Protein AF-A0A0S7ZCM7-F1 (afdb_monomer)
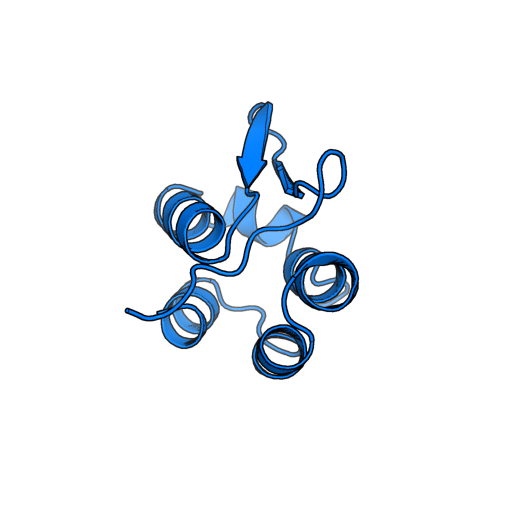
Sequence (80 aa):
MVKRKKVKPGEAFHFHNGMTAETKSQLLVQLKQMSEEEFSSYVNERKNDFYNWLKDCLDTELAIRIKDVTDKSRMIALLK

Secondary structure (DSSP, 8-state):
-----BPPTT-PEEPTTS-EESBHHHHHHHHHHS-HHHHHHHBSSS-BHHHHHIIIII-HHHHHHHTT---HHHHHHHT-

Radius of gyration: 11.71 Å; Cα contacts (8 Å, |Δi|>4): 83; chains: 1; bounding box: 37×26×26 Å

Foldseek 3Di:
DPPFWFFDVPLWDAAPVRDTHRGLVVVLVVLVVDDLVSLCVQADPVHHVVLVSCCPTTDVVLSVVCVRPRDSVVNSVSSD

pLDDT: mean 89.65, std 9.66, range [39.19, 95.31]

Mean predicted aligned error: 3.99 Å

Structure (mmCIF, N/CA/C/O backbone):
data_AF-A0A0S7ZCM7-F1
#
_entry.id   AF-A0A0S7ZCM7-F1
#
loop_
_atom_site.group_PDB
_atom_site.id
_atom_site.type_symbol
_atom_site.label_atom_id
_atom_site.label_alt_id
_atom_site.label_comp_id
_atom_site.label_asym_id
_atom_site.label_entity_id
_atom_site.label_seq_id
_atom_site.pdbx_PDB_ins_code
_atom_site.Cartn_x
_atom_site.Cartn_y
_atom_site.Cartn_z
_atom_site.occupancy
_atom_site.B_iso_or_equiv
_atom_site.auth_seq_id
_atom_site.auth_comp_id
_atom_site.auth_asym_id
_atom_site.auth_atom_id
_atom_site.pdbx_PDB_model_num
ATOM 1 N N . MET A 1 1 ? 21.525 -6.771 2.341 1.00 39.19 1 MET A N 1
ATOM 2 C CA . MET A 1 1 ? 20.771 -5.644 1.746 1.00 39.19 1 MET A CA 1
ATOM 3 C C . MET A 1 1 ? 19.515 -6.200 1.089 1.00 39.19 1 MET A C 1
ATOM 5 O O . MET A 1 1 ? 19.636 -6.891 0.086 1.00 39.19 1 MET A O 1
ATOM 9 N N . VAL A 1 2 ? 18.327 -5.991 1.664 1.00 46.56 2 VAL A N 1
ATOM 10 C CA . VAL A 1 2 ? 17.072 -6.431 1.026 1.00 46.56 2 VAL A CA 1
ATOM 11 C C . VAL A 1 2 ? 16.808 -5.483 -0.145 1.00 46.56 2 VAL A C 1
ATOM 13 O O . VAL A 1 2 ? 16.624 -4.284 0.069 1.00 46.56 2 VAL A O 1
ATOM 16 N N . LYS A 1 3 ? 16.873 -5.985 -1.385 1.00 52.84 3 LYS A N 1
ATOM 17 C CA . LYS A 1 3 ? 16.565 -5.186 -2.580 1.00 52.84 3 LYS A CA 1
ATOM 18 C C . LYS A 1 3 ? 15.134 -4.665 -2.445 1.00 52.84 3 LYS A C 1
ATOM 20 O O . LYS A 1 3 ? 14.198 -5.451 -2.336 1.00 52.84 3 LYS A O 1
ATOM 25 N N . ARG A 1 4 ? 14.964 -3.341 -2.419 1.00 64.69 4 ARG A N 1
ATOM 26 C CA . ARG A 1 4 ? 13.636 -2.720 -2.427 1.00 64.69 4 ARG A CA 1
ATOM 27 C C . ARG A 1 4 ? 12.991 -3.034 -3.773 1.00 64.69 4 ARG A C 1
ATOM 29 O O . ARG A 1 4 ? 13.481 -2.578 -4.802 1.00 64.69 4 ARG A O 1
ATOM 36 N N . LYS A 1 5 ? 11.927 -3.833 -3.759 1.00 78.31 5 LYS A N 1
ATOM 37 C CA . LYS A 1 5 ? 11.104 -4.071 -4.944 1.00 78.31 5 LYS A CA 1
ATOM 38 C C . LYS A 1 5 ? 10.419 -2.749 -5.299 1.00 78.31 5 LYS A C 1
ATOM 40 O O . LYS A 1 5 ? 9.801 -2.129 -4.429 1.00 78.31 5 LYS A O 1
ATOM 45 N N . LYS A 1 6 ? 10.596 -2.305 -6.540 1.00 86.88 6 LYS A N 1
ATOM 46 C CA . LYS A 1 6 ? 9.995 -1.100 -7.119 1.00 86.88 6 LYS A CA 1
ATOM 47 C C . LYS A 1 6 ? 9.314 -1.504 -8.427 1.00 86.88 6 LYS A C 1
ATOM 49 O O . LYS A 1 6 ? 9.844 -2.362 -9.133 1.00 86.88 6 LYS A O 1
ATOM 54 N N . VAL A 1 7 ? 8.163 -0.908 -8.712 1.00 88.44 7 VAL A N 1
ATOM 55 C CA . VAL A 1 7 ? 7.435 -1.077 -9.980 1.00 88.44 7 VAL A CA 1
ATOM 56 C C . VAL A 1 7 ? 8.212 -0.484 -11.162 1.00 88.44 7 VAL A C 1
ATOM 58 O O . VAL A 1 7 ? 9.141 0.313 -10.972 1.00 88.44 7 VAL A O 1
ATOM 61 N N . LYS A 1 8 ? 7.849 -0.850 -12.396 1.00 86.56 8 LYS A N 1
ATOM 62 C CA . LYS A 1 8 ? 8.459 -0.244 -13.587 1.00 86.56 8 LYS A CA 1
ATOM 63 C C . LYS A 1 8 ? 7.968 1.199 -13.778 1.00 86.56 8 LYS A C 1
ATOM 65 O O . LYS A 1 8 ? 6.916 1.574 -13.256 1.00 86.56 8 LYS A O 1
ATOM 70 N N . PRO A 1 9 ? 8.705 2.032 -14.535 1.00 83.31 9 PRO A N 1
ATOM 71 C CA . PRO A 1 9 ? 8.217 3.352 -14.922 1.00 83.31 9 PRO A CA 1
ATOM 72 C C . PRO A 1 9 ? 6.842 3.248 -15.603 1.00 83.31 9 PRO A C 1
ATOM 74 O O . PRO A 1 9 ? 6.694 2.497 -16.562 1.00 83.31 9 PRO A O 1
ATOM 77 N N . GLY A 1 10 ? 5.849 3.984 -15.094 1.00 86.88 10 GLY A N 1
ATOM 78 C CA . GLY A 1 10 ? 4.466 3.963 -15.595 1.00 86.88 10 GLY A CA 1
ATOM 79 C C . GLY A 1 10 ? 3.511 3.001 -14.874 1.00 86.88 10 GLY A C 1
ATOM 80 O O . GLY A 1 10 ? 2.311 3.083 -15.094 1.00 86.88 10 GLY A O 1
ATOM 81 N N . GLU A 1 11 ? 4.009 2.148 -13.975 1.00 91.75 11 GLU A N 1
ATOM 82 C CA . GLU A 1 11 ? 3.200 1.207 -13.174 1.00 91.75 11 GLU A CA 1
ATOM 83 C C . GLU A 1 11 ? 3.001 1.690 -11.720 1.00 91.75 11 GLU A C 1
ATOM 85 O O . GLU A 1 11 ? 2.700 0.914 -10.809 1.00 91.75 11 GLU A O 1
ATOM 90 N N . ALA A 1 12 ? 3.231 2.980 -11.464 1.00 93.50 12 ALA A N 1
ATOM 91 C CA . ALA A 1 12 ? 3.029 3.567 -10.146 1.00 93.50 12 ALA A CA 1
ATOM 92 C C . ALA A 1 12 ? 1.539 3.581 -9.782 1.00 93.50 12 ALA A C 1
ATOM 94 O O . ALA A 1 12 ? 0.677 3.806 -10.628 1.00 93.50 12 ALA A O 1
ATOM 95 N N . PHE A 1 13 ? 1.229 3.373 -8.505 1.00 93.62 13 PHE A N 1
ATOM 96 C CA . PHE A 1 13 ? -0.125 3.575 -8.011 1.00 93.62 13 PHE A CA 1
ATOM 97 C C . PHE A 1 13 ? -0.400 5.069 -7.888 1.00 93.62 13 PHE A C 1
ATOM 99 O O . PHE A 1 13 ? 0.382 5.769 -7.244 1.00 93.62 13 PHE A O 1
ATOM 106 N N . HIS A 1 14 ? -1.502 5.544 -8.462 1.00 93.31 14 HIS A N 1
ATOM 107 C CA . HIS A 1 14 ? -1.911 6.945 -8.410 1.00 93.31 14 HIS A CA 1
ATOM 108 C C . HIS A 1 14 ? -3.025 7.134 -7.384 1.00 93.31 14 HIS A C 1
ATOM 110 O O . HIS A 1 14 ? -4.084 6.520 -7.486 1.00 93.31 14 HIS A O 1
ATOM 116 N N . PHE A 1 15 ? -2.785 8.004 -6.407 1.00 92.31 15 PHE A N 1
ATOM 117 C CA . PHE A 1 15 ? -3.785 8.398 -5.423 1.00 92.31 15 PHE A CA 1
ATOM 118 C C . PHE A 1 15 ? -4.549 9.641 -5.907 1.00 92.31 15 PHE A C 1
ATOM 120 O O . PHE A 1 15 ? -4.013 10.478 -6.633 1.00 92.31 15 PHE A O 1
ATOM 127 N N . HIS A 1 16 ? -5.790 9.807 -5.451 1.00 88.50 16 HIS A N 1
ATOM 128 C CA . HIS A 1 16 ? -6.652 10.960 -5.730 1.00 88.50 16 HIS A CA 1
ATOM 129 C C . HIS A 1 16 ? -6.045 12.297 -5.283 1.00 88.50 16 HIS A C 1
ATOM 131 O O . HIS A 1 16 ? -6.333 13.331 -5.876 1.00 88.50 16 HIS A O 1
ATOM 137 N N . ASN A 1 17 ? -5.161 12.287 -4.282 1.00 83.81 17 ASN A N 1
ATOM 138 C CA . ASN A 1 17 ? -4.435 13.474 -3.822 1.00 83.81 17 ASN A CA 1
ATOM 139 C C . ASN A 1 17 ? -3.260 13.881 -4.742 1.00 83.81 17 ASN A C 1
ATOM 141 O O . ASN A 1 17 ? -2.503 14.786 -4.398 1.00 83.81 17 ASN A O 1
ATOM 145 N N . GLY A 1 18 ? -3.068 13.201 -5.879 1.00 88.19 18 GLY A N 1
ATOM 146 C CA . GLY A 1 18 ? -1.977 13.444 -6.826 1.00 88.19 18 GLY A CA 1
A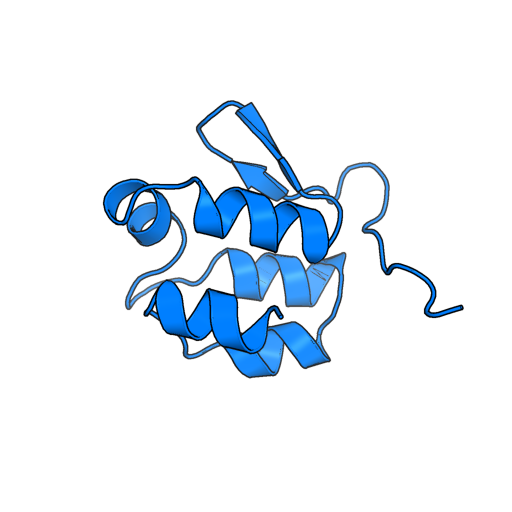TOM 147 C C . GLY A 1 18 ? -0.643 12.798 -6.442 1.00 88.19 18 GLY A C 1
ATOM 148 O O . GLY A 1 18 ? 0.312 12.858 -7.217 1.00 88.19 18 GLY A O 1
ATOM 149 N N . MET A 1 19 ? -0.558 12.150 -5.276 1.00 91.12 19 MET A N 1
ATOM 150 C CA . MET A 1 19 ? 0.623 11.391 -4.874 1.00 91.12 19 MET A CA 1
ATOM 151 C C . MET A 1 19 ? 0.699 10.067 -5.631 1.00 91.12 19 MET A C 1
ATOM 153 O O . MET A 1 19 ? -0.296 9.552 -6.147 1.00 91.12 19 MET A O 1
ATOM 157 N N . THR A 1 20 ? 1.894 9.477 -5.654 1.00 93.44 20 THR A N 1
ATOM 158 C CA . THR A 1 20 ? 2.109 8.150 -6.231 1.00 93.44 20 THR A CA 1
ATOM 159 C C . THR A 1 20 ? 2.890 7.230 -5.302 1.00 93.44 20 THR A C 1
ATOM 161 O O . THR A 1 20 ? 3.693 7.675 -4.477 1.00 93.44 20 THR A O 1
ATOM 164 N N . ALA A 1 21 ? 2.657 5.924 -5.435 1.00 93.31 21 ALA A N 1
ATOM 165 C CA . ALA A 1 21 ? 3.480 4.895 -4.813 1.00 93.31 21 ALA A CA 1
ATOM 166 C C . ALA A 1 21 ? 4.105 3.998 -5.881 1.00 93.31 21 ALA A C 1
ATOM 168 O O . ALA A 1 21 ? 3.420 3.381 -6.687 1.00 93.31 21 ALA A O 1
ATOM 169 N N . GLU A 1 22 ? 5.428 3.884 -5.843 1.00 93.44 22 GLU A N 1
ATOM 170 C CA . GLU A 1 22 ? 6.205 2.991 -6.705 1.00 93.44 22 GLU A CA 1
ATOM 171 C C . GLU A 1 22 ? 6.729 1.767 -5.937 1.00 93.44 22 GLU A C 1
ATOM 173 O O . GLU A 1 22 ? 7.283 0.828 -6.508 1.00 93.44 22 GLU A O 1
ATOM 178 N N . THR A 1 23 ? 6.614 1.791 -4.609 1.00 92.00 23 THR A N 1
ATOM 179 C CA . THR A 1 23 ? 7.148 0.774 -3.704 1.00 92.00 23 THR A CA 1
ATOM 180 C C . THR A 1 23 ? 6.156 0.473 -2.588 1.00 92.00 23 THR A C 1
ATOM 182 O O . THR A 1 23 ? 5.369 1.332 -2.181 1.00 92.00 23 THR A O 1
ATOM 185 N N . LYS A 1 24 ? 6.272 -0.726 -2.005 1.00 91.06 24 LYS A N 1
ATOM 186 C CA . LYS A 1 24 ? 5.535 -1.133 -0.796 1.00 91.06 24 LYS A CA 1
ATOM 187 C C . LYS A 1 24 ? 5.682 -0.103 0.333 1.00 91.06 24 LYS A C 1
ATOM 189 O O . LYS A 1 24 ? 4.715 0.212 1.016 1.00 91.06 24 LYS A O 1
ATOM 194 N N . SER A 1 25 ? 6.887 0.437 0.530 1.00 91.12 25 SER A N 1
ATOM 195 C CA . SER A 1 25 ? 7.158 1.412 1.592 1.00 91.12 25 SER A CA 1
ATOM 196 C C . SER A 1 25 ? 6.441 2.743 1.368 1.00 91.12 25 SER A C 1
ATOM 198 O O . SER A 1 25 ? 5.935 3.312 2.330 1.00 91.12 25 SER A O 1
ATOM 200 N N . GLN A 1 26 ? 6.360 3.229 0.125 1.00 92.50 26 GLN A N 1
ATOM 201 C CA . GLN A 1 26 ? 5.590 4.437 -0.193 1.00 92.50 26 GLN A CA 1
ATOM 202 C C . GLN A 1 26 ? 4.091 4.207 0.009 1.00 92.50 26 GLN A C 1
ATOM 204 O O . GLN A 1 26 ? 3.445 5.048 0.629 1.00 92.50 26 GLN A O 1
ATOM 209 N N . LEU A 1 27 ? 3.561 3.049 -0.412 1.00 92.81 27 LEU A N 1
ATOM 210 C CA . LEU A 1 27 ? 2.175 2.674 -0.119 1.00 92.81 27 LEU A CA 1
ATOM 211 C C . LEU A 1 27 ? 1.917 2.665 1.397 1.00 92.81 27 LEU A C 1
ATOM 213 O O . LEU A 1 27 ? 0.950 3.261 1.854 1.00 92.81 27 LEU A O 1
ATOM 217 N N . LEU A 1 28 ? 2.807 2.064 2.194 1.00 93.00 28 LEU A N 1
ATOM 218 C CA . LEU A 1 28 ? 2.683 2.033 3.656 1.00 93.00 28 LEU A CA 1
ATOM 219 C C . LEU A 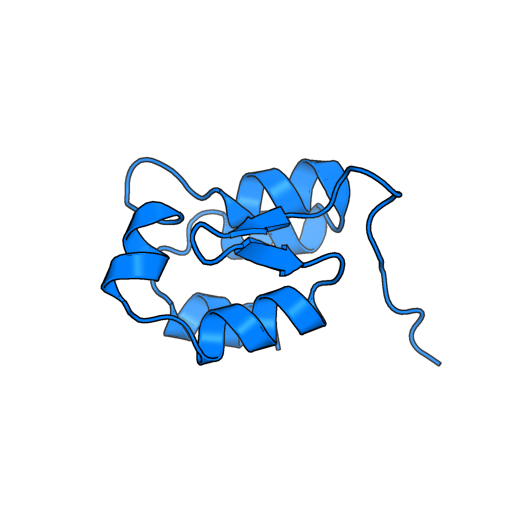1 28 ? 2.670 3.438 4.281 1.00 93.00 28 LEU A C 1
ATOM 221 O O . LEU A 1 28 ? 1.948 3.671 5.249 1.00 93.00 28 LEU A O 1
ATOM 225 N N . VAL A 1 29 ? 3.477 4.368 3.762 1.00 92.94 29 VAL A N 1
ATOM 226 C CA . VAL A 1 29 ? 3.482 5.767 4.220 1.00 92.94 29 VAL A CA 1
ATOM 227 C C . VAL A 1 29 ? 2.158 6.446 3.877 1.00 92.94 29 VAL A C 1
ATOM 229 O O . VAL A 1 29 ? 1.559 7.054 4.760 1.00 92.94 29 VAL A O 1
ATOM 232 N N . GLN A 1 30 ? 1.671 6.289 2.644 1.00 93.31 30 GLN A N 1
ATOM 233 C CA . GLN A 1 30 ? 0.395 6.865 2.214 1.00 93.31 30 GLN A CA 1
ATOM 234 C C . GLN A 1 30 ? -0.786 6.292 3.008 1.00 93.31 30 GLN A C 1
ATOM 236 O O . GLN A 1 30 ? -1.614 7.055 3.488 1.00 93.31 30 GLN A O 1
ATOM 241 N N . LEU A 1 31 ? -0.811 4.981 3.265 1.00 93.19 31 LEU A N 1
ATOM 242 C CA . LEU A 1 31 ? -1.834 4.331 4.09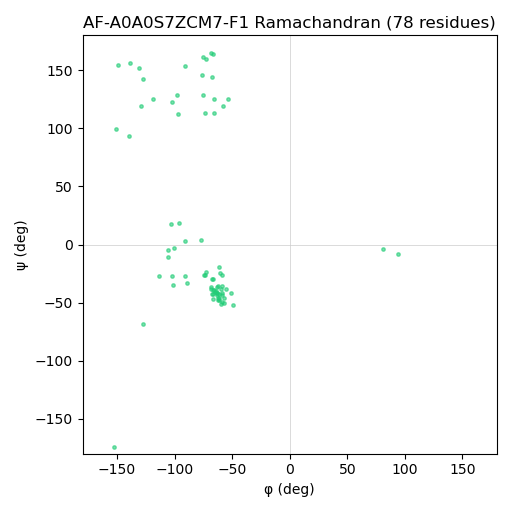5 1.00 93.19 31 LEU A CA 1
ATOM 243 C C . LEU A 1 31 ? -1.898 4.889 5.523 1.00 93.19 31 LEU A C 1
ATOM 245 O O . LEU A 1 31 ? -2.975 4.990 6.102 1.00 93.19 31 LEU A O 1
ATOM 249 N N . LYS A 1 32 ? -0.749 5.252 6.105 1.00 93.00 32 LYS A N 1
ATOM 250 C CA . LYS A 1 32 ? -0.693 5.867 7.440 1.00 93.00 32 LYS A CA 1
ATOM 251 C C . LYS A 1 32 ? -1.148 7.325 7.449 1.00 93.00 32 LYS A C 1
ATOM 253 O O . LYS A 1 32 ? -1.551 7.808 8.500 1.00 93.00 32 LYS A O 1
ATOM 258 N N . GLN A 1 33 ? -1.017 8.021 6.323 1.00 92.25 33 GLN A N 1
ATOM 259 C CA . GLN A 1 33 ? -1.376 9.433 6.189 1.00 92.25 33 GLN A CA 1
ATOM 260 C C . GLN A 1 33 ? -2.823 9.628 5.722 1.00 92.2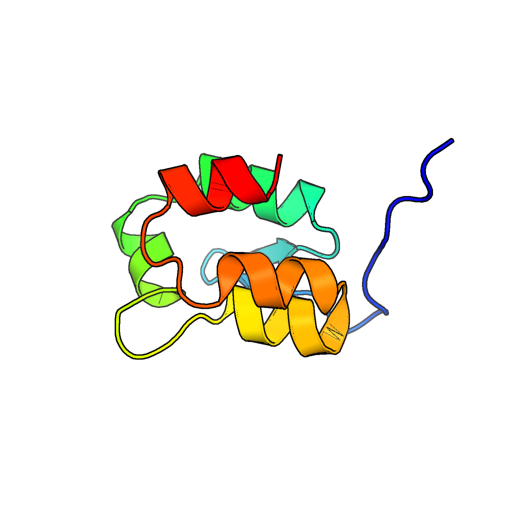5 33 GLN A C 1
ATOM 262 O O . GLN A 1 33 ? -3.417 10.656 6.032 1.00 92.25 33 GLN A O 1
ATOM 267 N N . MET A 1 34 ? -3.397 8.664 4.998 1.00 91.62 34 MET A N 1
ATOM 268 C CA . MET A 1 34 ? -4.760 8.769 4.482 1.00 91.62 34 MET A CA 1
ATOM 269 C C . MET A 1 34 ? -5.830 8.536 5.555 1.00 91.62 34 MET A C 1
ATOM 271 O O . MET A 1 34 ? -5.691 7.709 6.469 1.00 91.62 34 MET A O 1
ATOM 275 N N . SER A 1 35 ? -6.938 9.259 5.406 1.00 93.00 35 SER A N 1
ATOM 276 C CA . SER A 1 35 ? -8.142 9.068 6.210 1.00 93.00 35 SER A CA 1
ATOM 277 C C . SER A 1 35 ? -8.816 7.729 5.891 1.00 93.00 35 SER A C 1
ATOM 279 O O . SER A 1 35 ? -8.509 7.067 4.898 1.00 93.00 35 SER A O 1
ATOM 281 N N . GLU A 1 36 ? -9.727 7.304 6.766 1.00 91.75 36 GLU A N 1
ATOM 282 C CA . GLU A 1 36 ? -10.534 6.097 6.537 1.00 91.75 36 GLU A CA 1
ATOM 283 C C . GLU A 1 36 ? -11.434 6.246 5.302 1.00 91.75 36 GLU A C 1
ATOM 285 O O . GLU A 1 36 ? -11.599 5.307 4.530 1.00 91.75 36 GLU A O 1
ATOM 290 N N . GLU A 1 37 ? -11.956 7.452 5.082 1.00 91.81 37 GLU A N 1
ATOM 291 C CA . GLU A 1 37 ? -12.803 7.798 3.938 1.00 91.81 37 GLU A CA 1
ATOM 292 C C . GLU A 1 37 ? -12.043 7.635 2.613 1.00 91.81 37 GLU A C 1
ATOM 294 O O . GLU A 1 37 ? -12.514 6.951 1.700 1.00 91.81 37 GLU A O 1
ATOM 299 N N . GLU A 1 38 ? -10.821 8.169 2.535 1.00 92.06 38 GLU A N 1
ATOM 300 C CA . GLU A 1 38 ? -9.956 7.998 1.365 1.00 92.06 38 GLU A CA 1
ATOM 301 C C . GLU A 1 38 ? -9.599 6.525 1.155 1.00 92.06 38 GLU A C 1
ATOM 303 O O . GLU A 1 38 ? -9.682 6.020 0.037 1.00 92.06 38 GLU A O 1
ATOM 308 N N . PHE A 1 39 ? -9.261 5.803 2.228 1.00 93.69 39 PHE A N 1
ATOM 309 C CA . PHE A 1 39 ? -8.973 4.371 2.155 1.00 93.69 39 PHE A CA 1
ATOM 310 C C . PHE A 1 39 ? -10.160 3.571 1.598 1.00 93.69 39 PHE A C 1
ATOM 312 O O . PHE A 1 39 ? -9.970 2.741 0.706 1.00 93.69 39 PHE A O 1
ATOM 319 N N . SER A 1 40 ? -11.383 3.879 2.045 1.00 93.31 40 SER A N 1
ATOM 320 C CA . SER A 1 40 ? -12.617 3.211 1.603 1.00 93.31 40 SER A CA 1
ATOM 321 C C . SER A 1 40 ? -12.890 3.356 0.096 1.00 93.31 40 SER A C 1
ATOM 323 O O . SER A 1 40 ? -13.531 2.503 -0.532 1.00 93.31 40 SER A O 1
ATOM 325 N N . SER A 1 41 ? -12.340 4.412 -0.513 1.00 93.50 41 SER A N 1
ATOM 326 C CA . SER A 1 41 ? -12.433 4.654 -1.953 1.00 93.50 41 SER A CA 1
ATOM 327 C C . SER A 1 41 ? -11.566 3.699 -2.773 1.00 93.50 41 SER A C 1
ATOM 329 O O . SER A 1 41 ? -11.888 3.466 -3.937 1.00 93.50 41 SER A O 1
ATOM 331 N N . TYR A 1 42 ? -10.514 3.117 -2.190 1.00 94.00 42 TYR A N 1
ATOM 332 C CA . TYR A 1 42 ? -9.645 2.122 -2.837 1.00 94.00 42 TYR A CA 1
ATOM 333 C C . TYR A 1 42 ? -9.964 0.694 -2.400 1.00 94.00 42 TYR A C 1
ATOM 335 O O . TYR A 1 42 ? -9.842 -0.247 -3.187 1.00 94.00 42 TYR A O 1
ATOM 343 N N . VAL A 1 43 ? -10.354 0.526 -1.137 1.00 95.31 43 VAL A N 1
ATOM 344 C CA . VAL A 1 43 ? -10.592 -0.773 -0.513 1.00 95.31 43 VAL A CA 1
ATOM 345 C C . VAL A 1 43 ? -11.950 -0.774 0.162 1.00 95.31 43 VAL A C 1
ATOM 347 O O . VAL A 1 43 ? -12.202 -0.019 1.092 1.00 95.31 43 VAL A O 1
ATOM 350 N N . ASN A 1 44 ? -12.824 -1.658 -0.291 1.00 92.25 44 ASN A N 1
ATOM 351 C CA . ASN A 1 44 ? -14.141 -1.889 0.280 1.00 92.25 44 ASN A CA 1
ATOM 352 C C . ASN A 1 44 ? -14.577 -3.333 -0.003 1.00 92.25 44 ASN A C 1
ATOM 354 O O . ASN A 1 44 ? -13.824 -4.129 -0.557 1.00 92.25 44 ASN A O 1
ATOM 358 N N . GLU A 1 45 ? -15.811 -3.680 0.351 1.00 89.62 45 GLU A N 1
ATOM 359 C CA . GLU A 1 45 ? -16.348 -5.036 0.169 1.00 89.62 45 GLU A CA 1
ATOM 360 C C . GLU A 1 45 ? -16.399 -5.493 -1.300 1.00 89.62 45 GLU A C 1
ATOM 362 O O . GLU A 1 45 ? -16.490 -6.687 -1.575 1.00 89.62 45 GLU A O 1
ATOM 367 N N . ARG A 1 46 ? -16.347 -4.557 -2.258 1.00 89.88 46 ARG A N 1
ATOM 368 C CA . ARG A 1 46 ? -16.450 -4.848 -3.695 1.00 89.88 46 ARG A CA 1
ATOM 369 C C . ARG A 1 46 ? -15.103 -4.828 -4.408 1.00 89.88 46 ARG A C 1
ATOM 371 O O . ARG A 1 46 ? -14.976 -5.473 -5.447 1.00 89.88 46 ARG A O 1
ATOM 378 N N . LYS A 1 47 ? -14.123 -4.072 -3.906 1.00 93.25 47 LYS A N 1
ATOM 379 C CA . LYS A 1 47 ? -12.823 -3.901 -4.565 1.00 93.25 47 LYS A CA 1
ATOM 380 C C . LYS A 1 47 ? -11.679 -3.687 -3.586 1.00 93.25 47 LYS A C 1
ATOM 382 O O . LYS A 1 47 ? -11.859 -3.165 -2.493 1.00 93.25 47 LYS A O 1
ATOM 387 N N . ASN A 1 48 ? -10.484 -4.041 -4.038 1.00 95.06 48 ASN A N 1
ATOM 388 C CA . ASN A 1 48 ? -9.234 -3.757 -3.355 1.00 95.06 48 ASN A CA 1
ATOM 389 C C .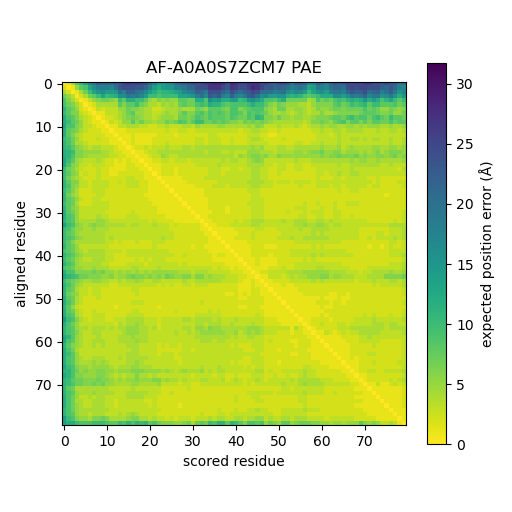 ASN A 1 48 ? -8.197 -3.351 -4.406 1.00 95.06 48 ASN A C 1
ATOM 391 O O . ASN A 1 48 ? -7.550 -4.191 -5.035 1.00 95.06 48 ASN A O 1
ATOM 395 N N . ASP A 1 49 ? -8.078 -2.046 -4.630 1.00 94.94 49 ASP A N 1
ATOM 396 C CA . ASP A 1 49 ? -7.218 -1.506 -5.683 1.00 94.94 49 ASP A CA 1
ATOM 397 C C . ASP A 1 49 ? -5.730 -1.743 -5.373 1.00 94.94 49 ASP A C 1
ATOM 399 O O . ASP A 1 49 ? -4.934 -1.982 -6.283 1.00 94.94 49 ASP A O 1
ATOM 403 N N . PHE A 1 50 ? -5.355 -1.793 -4.089 1.00 94.75 50 PHE A N 1
ATOM 404 C CA . PHE A 1 50 ? -3.990 -2.127 -3.675 1.00 94.75 50 PHE A CA 1
ATOM 405 C C . PHE A 1 50 ? -3.639 -3.588 -3.956 1.00 94.75 50 PHE A C 1
ATOM 407 O O . PHE A 1 50 ? -2.505 -3.873 -4.336 1.00 94.75 50 PHE A O 1
ATOM 414 N N . TYR A 1 51 ? -4.593 -4.511 -3.802 1.00 95.19 51 TYR A N 1
ATOM 415 C CA . TYR A 1 51 ? -4.414 -5.908 -4.200 1.00 95.19 51 TYR A CA 1
ATOM 416 C C . TYR A 1 51 ? -4.116 -6.017 -5.695 1.00 95.19 51 TYR A C 1
ATOM 418 O O . TYR A 1 51 ? -3.121 -6.640 -6.060 1.00 95.19 51 TYR A O 1
ATOM 426 N N . ASN A 1 52 ? -4.942 -5.390 -6.540 1.00 94.75 52 ASN A N 1
ATOM 427 C CA . ASN A 1 52 ? -4.767 -5.430 -7.993 1.00 94.75 52 ASN A CA 1
ATOM 428 C C . ASN A 1 52 ? -3.398 -4.863 -8.387 1.00 94.75 52 ASN A C 1
ATOM 430 O O . ASN A 1 52 ? -2.613 -5.525 -9.061 1.00 94.75 52 ASN A O 1
ATOM 434 N N . TRP A 1 53 ? -3.054 -3.687 -7.859 1.00 95.12 53 TRP A N 1
ATOM 435 C CA . TRP A 1 53 ? -1.767 -3.059 -8.131 1.00 95.12 53 TRP A CA 1
ATOM 436 C C . TRP A 1 53 ? -0.572 -3.900 -7.671 1.00 95.12 53 TRP A C 1
ATOM 438 O O . TRP A 1 53 ? 0.367 -4.113 -8.436 1.00 95.12 53 TRP A O 1
ATOM 448 N N . LEU A 1 54 ? -0.590 -4.418 -6.438 1.00 93.31 54 LEU A N 1
ATOM 449 C CA . LEU A 1 54 ? 0.500 -5.262 -5.949 1.00 93.31 54 LEU A CA 1
ATOM 450 C C . LEU A 1 54 ? 0.617 -6.540 -6.774 1.00 93.31 54 LEU A C 1
ATOM 452 O O . LEU A 1 54 ? 1.732 -6.942 -7.096 1.00 93.31 54 LEU A O 1
ATOM 456 N N . LYS A 1 55 ? -0.510 -7.159 -7.127 1.00 94.56 55 LYS A N 1
ATOM 457 C CA . LYS A 1 55 ? -0.541 -8.402 -7.893 1.00 94.56 55 LYS A CA 1
ATOM 458 C C . LYS A 1 55 ? 0.104 -8.227 -9.259 1.00 94.56 55 LYS A C 1
ATOM 460 O O . LYS A 1 55 ? 0.907 -9.080 -9.637 1.00 94.56 55 LYS A O 1
ATOM 465 N N . ASP A 1 56 ? -0.248 -7.144 -9.944 1.00 92.69 56 ASP A N 1
ATOM 466 C CA . ASP A 1 56 ? 0.097 -6.937 -11.345 1.00 92.69 56 ASP A CA 1
ATOM 467 C C . ASP A 1 56 ? 1.453 -6.230 -11.518 1.00 92.69 56 ASP A C 1
ATOM 469 O O . ASP A 1 56 ? 2.178 -6.530 -12.463 1.00 92.69 56 ASP A O 1
ATOM 473 N N . CYS A 1 57 ? 1.833 -5.334 -10.596 1.00 92.50 57 CYS A N 1
ATOM 474 C CA . CYS A 1 57 ? 2.978 -4.430 -10.788 1.00 92.50 57 CYS A CA 1
ATOM 475 C C . CYS A 1 57 ? 4.166 -4.676 -9.843 1.00 92.50 57 CYS A C 1
ATOM 477 O O . CYS A 1 57 ? 5.299 -4.327 -10.182 1.00 92.50 57 CYS A O 1
ATOM 479 N N . LEU A 1 58 ? 3.949 -5.224 -8.638 1.00 88.75 58 LEU A N 1
ATOM 480 C CA . LEU A 1 58 ? 4.988 -5.229 -7.598 1.00 88.75 58 LEU A CA 1
ATOM 481 C C . LEU A 1 58 ? 5.270 -6.608 -7.003 1.00 88.75 58 LEU A C 1
ATOM 483 O O . LEU A 1 58 ? 6.371 -7.146 -7.140 1.00 88.75 58 LEU A O 1
ATOM 487 N N . ASP A 1 59 ? 4.321 -7.155 -6.255 1.00 89.56 59 ASP A N 1
ATOM 488 C CA . ASP A 1 59 ? 4.503 -8.353 -5.456 1.00 89.56 59 ASP A CA 1
ATOM 489 C C . ASP A 1 59 ? 3.205 -9.149 -5.296 1.00 89.56 59 ASP A C 1
ATOM 491 O O . ASP A 1 59 ? 2.359 -8.859 -4.449 1.00 89.56 59 ASP A O 1
ATOM 495 N N . THR A 1 60 ? 3.086 -10.195 -6.109 1.00 92.06 60 THR A N 1
ATOM 496 C CA . THR A 1 60 ? 1.942 -11.104 -6.116 1.00 92.06 60 THR A CA 1
ATOM 497 C C . THR A 1 60 ? 1.768 -11.856 -4.795 1.00 92.06 60 THR A C 1
ATOM 499 O O . THR A 1 60 ? 0.634 -12.051 -4.363 1.00 92.06 60 THR A O 1
ATOM 502 N N . GLU A 1 61 ? 2.850 -12.241 -4.111 1.00 91.00 61 GLU A N 1
ATOM 503 C CA . GLU A 1 61 ? 2.749 -12.928 -2.817 1.00 91.00 61 GLU A CA 1
ATOM 504 C C . GLU A 1 61 ? 2.182 -11.992 -1.749 1.00 91.00 61 GLU A C 1
ATOM 506 O O . GLU A 1 61 ? 1.311 -12.376 -0.964 1.00 91.00 61 GLU A O 1
ATOM 511 N N . LEU A 1 62 ? 2.639 -10.738 -1.741 1.00 90.62 62 LEU A N 1
ATOM 512 C CA . LEU A 1 62 ? 2.105 -9.718 -0.848 1.00 90.62 62 LEU A CA 1
ATOM 513 C C . LEU A 1 62 ? 0.648 -9.385 -1.172 1.00 90.62 62 LEU A C 1
ATOM 515 O O . LEU A 1 62 ? -0.153 -9.224 -0.253 1.00 90.62 62 LEU A O 1
ATOM 519 N N . ALA A 1 63 ? 0.302 -9.323 -2.459 1.00 93.31 63 ALA A N 1
ATOM 520 C CA . ALA A 1 63 ? -1.065 -9.096 -2.903 1.00 93.31 63 ALA A CA 1
ATOM 521 C C . ALA A 1 63 ? -2.004 -10.160 -2.325 1.00 93.31 63 ALA A C 1
ATOM 523 O O . ALA A 1 63 ? -2.994 -9.825 -1.681 1.00 93.31 63 ALA A O 1
ATOM 524 N N . ILE A 1 64 ? -1.658 -11.444 -2.458 1.00 93.44 64 ILE A N 1
ATOM 525 C CA . ILE A 1 64 ? -2.476 -12.548 -1.932 1.00 93.44 64 ILE A CA 1
ATOM 526 C C . ILE A 1 64 ? -2.750 -12.382 -0.429 1.00 93.44 64 ILE A C 1
ATOM 528 O O . ILE A 1 64 ? -3.872 -12.621 0.008 1.00 93.44 64 ILE A O 1
ATOM 532 N N . ARG A 1 65 ? -1.773 -11.906 0.356 1.00 92.62 65 ARG A N 1
ATOM 533 C CA . ARG A 1 65 ? -1.944 -11.684 1.805 1.00 92.62 65 ARG A CA 1
ATOM 534 C C . ARG A 1 65 ? -2.941 -10.581 2.145 1.00 92.62 65 ARG A C 1
ATOM 536 O O . ARG A 1 65 ? -3.546 -10.639 3.211 1.00 92.62 65 ARG A O 1
ATOM 543 N N . ILE A 1 66 ? -3.080 -9.574 1.284 1.00 93.19 66 ILE A N 1
ATOM 544 C CA . ILE A 1 66 ? -3.973 -8.433 1.522 1.00 93.19 66 ILE A CA 1
ATOM 545 C C . ILE A 1 66 ? -5.308 -8.538 0.779 1.00 93.19 66 ILE A C 1
ATOM 547 O O . ILE A 1 66 ? -6.138 -7.650 0.938 1.00 93.19 66 ILE A O 1
ATOM 551 N N . LYS A 1 67 ? -5.514 -9.586 -0.030 1.00 92.50 67 LYS A N 1
ATOM 552 C CA . LYS A 1 67 ? -6.668 -9.742 -0.927 1.00 92.50 67 LYS A CA 1
ATOM 553 C C . LYS A 1 67 ? -8.003 -9.499 -0.217 1.00 92.50 67 LYS A C 1
ATOM 555 O O . LYS A 1 67 ? -8.774 -8.654 -0.658 1.00 92.50 67 LYS A O 1
ATOM 560 N N . ASP A 1 68 ? -8.220 -10.187 0.901 1.00 91.94 68 ASP A N 1
ATOM 561 C CA . ASP A 1 68 ? -9.475 -10.158 1.666 1.00 91.94 68 ASP A CA 1
ATOM 562 C C . ASP A 1 68 ? -9.433 -9.159 2.840 1.00 91.94 68 ASP A C 1
ATOM 564 O O . ASP A 1 68 ? -10.201 -9.255 3.795 1.00 91.94 68 ASP A O 1
ATOM 568 N N . VAL A 1 69 ? -8.491 -8.211 2.814 1.00 93.50 69 VAL A N 1
ATOM 569 C CA . VAL A 1 69 ? -8.298 -7.237 3.892 1.00 93.50 69 VAL A CA 1
ATOM 570 C C . VAL A 1 69 ? -8.998 -5.938 3.540 1.00 93.50 69 VAL A C 1
ATOM 572 O O . VAL A 1 69 ? -8.564 -5.218 2.646 1.00 93.50 69 VAL A O 1
ATOM 575 N N . THR A 1 70 ? -10.045 -5.629 4.296 1.00 92.12 70 THR A N 1
ATOM 576 C CA . THR A 1 70 ? -10.841 -4.401 4.165 1.00 92.12 70 THR A CA 1
ATOM 577 C C . THR A 1 70 ? -10.585 -3.387 5.276 1.00 92.12 70 THR A C 1
ATOM 579 O O . THR A 1 70 ? -11.098 -2.279 5.216 1.00 92.12 70 THR A O 1
ATOM 582 N N . ASP A 1 71 ? -9.777 -3.740 6.278 1.00 93.25 71 ASP A N 1
ATOM 583 C CA . ASP A 1 71 ? -9.417 -2.862 7.393 1.00 93.25 71 ASP A CA 1
ATOM 584 C C . ASP A 1 71 ? -8.048 -2.208 7.160 1.00 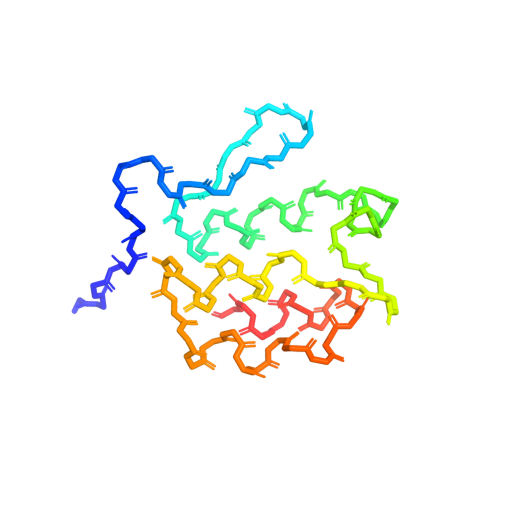93.2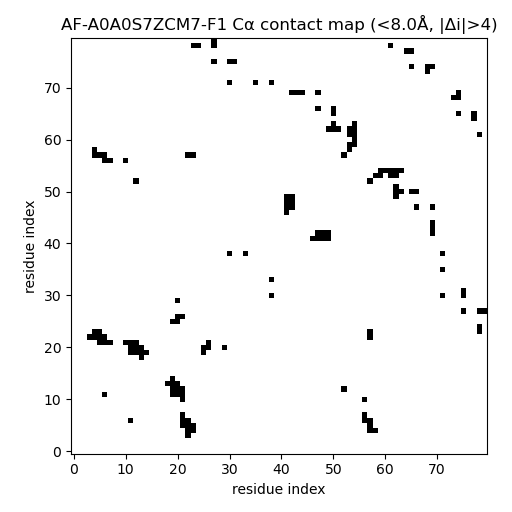5 71 ASP A C 1
ATOM 586 O O . ASP A 1 71 ? -7.045 -2.892 6.908 1.00 93.25 71 ASP A O 1
ATOM 590 N N . LYS A 1 72 ? -7.987 -0.877 7.290 1.00 93.81 72 LYS A N 1
ATOM 591 C CA . LYS A 1 72 ? -6.762 -0.101 7.059 1.00 93.81 72 LYS A CA 1
ATOM 592 C C . LYS A 1 72 ? -5.646 -0.494 8.021 1.00 93.81 72 LYS A C 1
ATOM 594 O O . LYS A 1 72 ? -4.495 -0.662 7.610 1.00 93.81 72 LYS A O 1
ATOM 599 N N . SER A 1 73 ? -5.968 -0.680 9.301 1.00 93.31 73 SER A N 1
ATOM 600 C CA . SER A 1 73 ? -4.979 -1.013 10.334 1.00 93.31 73 SER A CA 1
ATOM 601 C C . SER A 1 73 ? -4.343 -2.382 10.082 1.00 93.31 73 SER A C 1
ATOM 603 O O . SER A 1 73 ? -3.123 -2.545 10.184 1.00 93.31 73 SER A O 1
ATOM 605 N N . ARG A 1 74 ? -5.153 -3.359 9.675 1.00 93.38 74 ARG A N 1
ATOM 606 C CA . ARG A 1 74 ? -4.725 -4.702 9.299 1.00 93.38 74 ARG A CA 1
ATOM 607 C C . ARG A 1 74 ? -3.922 -4.695 8.009 1.00 93.38 74 ARG A C 1
ATOM 609 O O . ARG A 1 74 ? -2.908 -5.388 7.934 1.00 93.38 74 ARG A O 1
ATOM 616 N N . MET A 1 75 ? -4.302 -3.873 7.033 1.00 93.50 75 MET A N 1
ATOM 617 C CA . MET A 1 75 ? -3.517 -3.699 5.814 1.00 93.50 75 MET A CA 1
ATOM 618 C C . MET A 1 75 ? -2.128 -3.129 6.122 1.00 93.50 75 MET A C 1
ATOM 620 O O . MET A 1 75 ? -1.122 -3.680 5.680 1.00 93.50 75 MET A O 1
ATOM 624 N N . ILE A 1 76 ? -2.047 -2.097 6.966 1.00 93.38 76 ILE A N 1
ATOM 625 C CA . ILE A 1 76 ? -0.777 -1.534 7.444 1.00 93.38 76 ILE A CA 1
ATOM 626 C C . ILE A 1 76 ? 0.062 -2.596 8.165 1.00 93.38 76 ILE A C 1
ATOM 628 O O . ILE A 1 76 ? 1.274 -2.643 7.968 1.00 93.38 76 ILE A O 1
ATOM 632 N N . ALA A 1 77 ? -0.550 -3.448 8.991 1.00 93.12 77 ALA A N 1
ATOM 633 C CA . ALA A 1 77 ? 0.160 -4.501 9.715 1.00 93.12 77 ALA A CA 1
ATOM 634 C C . ALA A 1 77 ? 0.784 -5.547 8.776 1.00 93.12 77 ALA A C 1
ATOM 636 O O . ALA A 1 77 ? 1.922 -5.953 8.991 1.00 93.12 77 ALA A O 1
ATOM 637 N N . LEU A 1 78 ? 0.077 -5.937 7.713 1.00 91.19 78 LEU A N 1
ATOM 638 C CA . LEU A 1 78 ? 0.578 -6.880 6.705 1.00 91.19 78 LEU A CA 1
ATOM 639 C C . LEU A 1 78 ? 1.629 -6.260 5.778 1.00 91.19 78 LEU A C 1
ATOM 641 O O . LEU A 1 78 ? 2.480 -6.964 5.231 1.00 91.19 78 LEU A O 1
ATOM 645 N N . LEU A 1 79 ? 1.568 -4.939 5.602 1.00 86.69 79 LEU A N 1
ATOM 646 C CA . LEU A 1 79 ? 2.519 -4.165 4.817 1.00 86.69 79 LEU A CA 1
ATOM 647 C C . LEU A 1 79 ? 3.707 -3.633 5.641 1.00 86.69 79 LEU A C 1
ATOM 649 O O . LEU A 1 79 ? 4.554 -2.945 5.073 1.00 86.69 79 LEU A O 1
ATOM 653 N N . LYS A 1 80 ? 3.820 -3.943 6.938 1.00 80.75 80 LYS A N 1
ATOM 654 C CA . LYS A 1 80 ? 5.086 -3.769 7.674 1.00 80.75 80 LYS A CA 1
ATOM 655 C C . L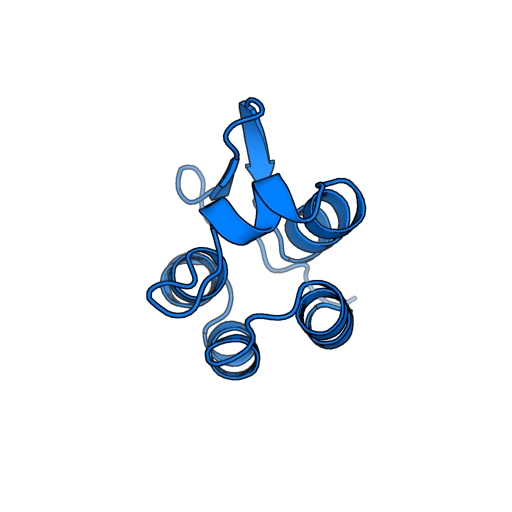YS A 1 80 ? 6.147 -4.764 7.189 1.00 80.75 80 LYS A C 1
ATOM 657 O O . LYS A 1 80 ? 7.336 -4.463 7.406 1.00 80.75 80 LYS A O 1
#

Solvent-accessible surface area (backbone atoms only — not comparable to full-atom values): 4799 Å² total; per-residue (Å²): 133,84,79,80,69,62,32,57,95,90,51,50,46,77,46,96,87,74,49,71,25,49,31,67,69,49,44,44,52,48,61,73,70,50,53,71,70,62,46,48,75,44,27,43,101,86,46,44,52,65,28,53,47,24,45,77,46,69,37,48,72,62,13,65,74,41,54,91,53,64,48,68,69,60,45,49,63,76,60,105